Protein AF-A0A4Q0YW79-F1 (afdb_monomer_lite)

pLDDT: mean 88.23, std 4.26, range [70.88, 93.81]

Radius of gyration: 20.07 Å; chains: 1; bounding box: 46×31×55 Å

Foldseek 3Di:
DQVLVVCDVVPDVFPVVQFCCCCVVVVDPTRPQRVCVVVKVVVVVVVCVVVVHDHDPVSVVCVVLVNGGQWDADQLWIWGDDDSDTHTDDDDPPDDDPSNQCSNVNFPDDDQFWTWTDPDPPDIDIGGDHDVSDDDPRNVVVVVD

Structure (mmCIF, N/CA/C/O backbone):
data_AF-A0A4Q0YW79-F1
#
_entry.id   AF-A0A4Q0YW79-F1
#
loop_
_atom_site.group_PDB
_atom_site.id
_atom_site.type_symbol
_atom_site.label_atom_id
_atom_site.label_alt_id
_atom_site.label_comp_id
_atom_site.label_asym_id
_atom_site.label_entity_id
_atom_site.label_seq_id
_atom_site.pdbx_PDB_ins_code
_atom_site.Cartn_x
_atom_site.Cartn_y
_atom_site.Cartn_z
_atom_site.occupancy
_atom_site.B_iso_or_equiv
_atom_site.auth_seq_id
_atom_site.auth_comp_id
_atom_site.auth_asym_id
_atom_site.auth_atom_id
_atom_site.pdbx_PDB_model_num
ATOM 1 N N . LEU A 1 1 ? -6.348 10.291 10.952 1.00 80.81 1 LEU A N 1
ATOM 2 C CA . LEU A 1 1 ? -6.291 8.912 11.490 1.00 80.81 1 LEU A CA 1
ATOM 3 C C . LEU A 1 1 ? -7.600 8.552 12.184 1.00 80.81 1 LEU A C 1
ATOM 5 O O . LEU A 1 1 ? -8.459 7.971 11.542 1.00 80.81 1 LEU A O 1
ATOM 9 N N . LEU A 1 2 ? -7.829 9.000 13.424 1.00 83.38 2 LEU A N 1
ATOM 10 C CA . LEU A 1 2 ? -9.056 8.680 14.173 1.00 83.38 2 LEU A CA 1
ATOM 11 C C . LEU A 1 2 ? -10.345 9.147 13.499 1.00 83.38 2 LEU A C 1
ATOM 13 O O . LEU A 1 2 ? -11.333 8.426 13.509 1.00 83.38 2 LEU A O 1
ATOM 17 N N . TYR A 1 3 ? -10.330 10.340 12.904 1.00 84.50 3 TYR A N 1
ATOM 18 C CA . TYR A 1 3 ? -11.480 10.858 12.165 1.00 84.50 3 TYR A CA 1
ATOM 19 C C . TYR A 1 3 ? -11.843 9.946 10.983 1.00 84.50 3 TYR A C 1
ATOM 21 O O . TYR A 1 3 ? -12.982 9.515 10.866 1.00 84.50 3 TYR A O 1
ATOM 29 N N . SER A 1 4 ? -10.848 9.554 10.184 1.00 84.94 4 SER A N 1
ATOM 30 C CA . SER A 1 4 ? -11.013 8.616 9.068 1.00 84.94 4 SER A CA 1
ATOM 31 C C . SER A 1 4 ? -11.554 7.258 9.529 1.00 84.94 4 SER A C 1
ATOM 33 O O . SER A 1 4 ? -12.422 6.697 8.876 1.00 84.94 4 SER A O 1
ATOM 35 N N . ALA A 1 5 ? -11.106 6.756 10.685 1.00 83.44 5 ALA A N 1
ATOM 36 C CA . ALA A 1 5 ? -11.609 5.502 11.246 1.00 83.44 5 ALA A CA 1
ATOM 37 C C . ALA A 1 5 ? -12.994 5.599 11.895 1.00 83.44 5 ALA A C 1
ATOM 39 O O . ALA A 1 5 ? -13.686 4.588 11.968 1.00 83.44 5 ALA A O 1
ATOM 40 N N . LYS A 1 6 ? -13.414 6.781 12.360 1.00 84.25 6 LYS A N 1
ATOM 41 C CA . LYS A 1 6 ? -14.795 7.016 12.813 1.00 84.25 6 LYS A CA 1
ATOM 42 C C . LYS A 1 6 ? -15.776 7.014 11.647 1.00 84.25 6 LYS A C 1
ATOM 44 O O . LYS A 1 6 ? -16.867 6.494 11.794 1.00 84.25 6 LYS A O 1
ATOM 49 N N . LEU A 1 7 ? -15.355 7.559 10.509 1.00 82.38 7 LEU A N 1
ATOM 50 C CA . LEU A 1 7 ? -16.166 7.643 9.296 1.00 82.38 7 LEU A CA 1
ATOM 51 C C . LEU A 1 7 ? -16.153 6.353 8.461 1.00 82.38 7 LEU A C 1
ATOM 53 O O . LEU A 1 7 ? -16.861 6.248 7.460 1.00 82.38 7 LEU A O 1
ATOM 57 N N . HIS A 1 8 ? -15.343 5.367 8.846 1.00 78.44 8 HIS A N 1
ATOM 58 C CA . HIS A 1 8 ? -15.315 4.064 8.194 1.00 78.44 8 HIS A CA 1
ATOM 59 C C . HIS A 1 8 ? -16.709 3.412 8.251 1.00 78.44 8 HIS A C 1
ATOM 61 O O . HIS A 1 8 ? -17.300 3.328 9.326 1.00 78.44 8 HIS A O 1
ATOM 67 N N . LYS A 1 9 ? -17.232 2.977 7.094 1.00 78.38 9 LYS A N 1
ATOM 68 C CA . LYS A 1 9 ? -18.610 2.486 6.869 1.00 78.38 9 LYS A CA 1
ATOM 69 C C . LYS A 1 9 ? -19.736 3.512 7.022 1.00 78.38 9 LYS A C 1
ATOM 71 O O . LYS A 1 9 ? -20.889 3.174 6.779 1.00 78.38 9 LYS A O 1
ATOM 76 N N . GLU A 1 10 ? -19.415 4.762 7.351 1.00 79.44 10 GLU A N 1
ATOM 77 C CA . GLU A 1 10 ? -20.359 5.884 7.275 1.00 79.44 10 GLU A CA 1
ATOM 78 C C . GLU A 1 10 ? -20.254 6.602 5.922 1.00 79.44 10 GLU A C 1
ATOM 80 O O . GLU A 1 10 ? -21.270 6.902 5.302 1.00 79.44 10 GLU A O 1
ATOM 85 N N . ILE A 1 11 ? -19.027 6.846 5.441 1.00 77.75 11 ILE A N 1
ATOM 86 C CA . ILE A 1 11 ? -18.777 7.580 4.182 1.00 77.75 11 ILE A CA 1
ATOM 87 C C . ILE A 1 11 ? -18.191 6.719 3.060 1.00 77.75 11 ILE A C 1
ATOM 89 O O . ILE A 1 11 ? -18.131 7.163 1.916 1.00 77.75 11 ILE A O 1
ATOM 93 N N . ALA A 1 12 ? -17.683 5.534 3.396 1.00 82.19 12 ALA A N 1
ATOM 94 C CA . ALA A 1 12 ? -17.006 4.641 2.466 1.00 82.19 12 ALA A CA 1
ATOM 95 C C . ALA A 1 12 ? -17.084 3.197 2.966 1.00 82.19 12 ALA A C 1
ATOM 97 O O . ALA A 1 12 ? -16.918 2.946 4.165 1.00 82.19 12 ALA A O 1
ATOM 98 N N . ASP A 1 13 ? -17.292 2.268 2.035 1.00 83.06 13 ASP A N 1
ATOM 99 C CA . ASP A 1 13 ? -17.490 0.844 2.319 1.00 83.06 13 ASP A CA 1
ATOM 100 C C . ASP A 1 13 ? -16.219 0.158 2.846 1.00 83.06 13 ASP A C 1
ATOM 102 O O . ASP A 1 13 ? -16.295 -0.754 3.673 1.00 83.06 13 ASP A O 1
ATOM 106 N N . ASP A 1 14 ? -15.043 0.629 2.419 1.00 88.12 14 ASP A N 1
ATOM 107 C CA . ASP A 1 14 ? -13.748 0.077 2.802 1.00 88.12 14 ASP A CA 1
ATOM 108 C C . ASP A 1 14 ? -12.680 1.157 3.065 1.00 88.12 14 ASP A C 1
ATOM 110 O O . ASP A 1 14 ? -12.819 2.335 2.721 1.00 88.12 14 ASP A O 1
ATOM 114 N N . ILE A 1 15 ? -11.602 0.754 3.746 1.00 91.25 15 ILE A N 1
ATOM 115 C CA . ILE A 1 15 ? -10.482 1.644 4.090 1.00 91.25 15 ILE A CA 1
ATOM 116 C C . ILE A 1 15 ? -9.658 2.059 2.863 1.00 91.25 15 ILE A C 1
ATOM 118 O O . ILE A 1 15 ? -9.050 3.131 2.865 1.00 91.25 15 ILE A O 1
ATOM 122 N N . VAL A 1 16 ? -9.673 1.241 1.805 1.00 91.88 16 VAL A N 1
ATOM 123 C CA . VAL A 1 16 ? -8.912 1.473 0.574 1.00 91.88 16 VAL A CA 1
ATOM 124 C C . VAL A 1 16 ? -9.497 2.664 -0.175 1.00 91.88 16 VAL A C 1
ATOM 126 O O . VAL A 1 16 ? -8.748 3.518 -0.641 1.00 91.88 16 VAL A O 1
ATOM 129 N N . ALA A 1 17 ? -10.822 2.762 -0.248 1.00 90.62 17 ALA A N 1
ATOM 130 C CA . ALA A 1 17 ? -11.541 3.867 -0.859 1.00 90.62 17 ALA A CA 1
ATOM 131 C C . ALA A 1 17 ? -11.230 5.196 -0.157 1.00 90.62 17 ALA A C 1
ATOM 133 O O . ALA A 1 17 ? -10.985 6.199 -0.828 1.00 90.62 17 ALA A O 1
ATOM 134 N N . ILE A 1 18 ? -11.160 5.203 1.180 1.00 90.44 18 ILE A N 1
ATOM 135 C CA . ILE A 1 18 ? -10.786 6.398 1.955 1.00 90.44 18 ILE A CA 1
ATOM 136 C C . ILE A 1 18 ? -9.349 6.818 1.626 1.00 90.44 18 ILE A C 1
ATOM 138 O O . ILE A 1 18 ? -9.091 7.992 1.350 1.00 90.44 18 ILE A O 1
ATOM 142 N N . ASP A 1 19 ? -8.412 5.871 1.617 1.00 92.31 19 ASP A N 1
ATOM 143 C CA . ASP A 1 19 ? -7.012 6.158 1.307 1.00 92.31 19 ASP A CA 1
ATOM 144 C C . ASP A 1 19 ? -6.825 6.630 -0.138 1.00 92.31 19 ASP A C 1
ATOM 146 O O . ASP A 1 19 ? -6.136 7.623 -0.380 1.00 92.31 19 ASP A O 1
ATOM 150 N N . GLN A 1 20 ? -7.479 5.982 -1.103 1.00 90.50 20 GLN A N 1
ATOM 151 C CA . GLN A 1 20 ? -7.443 6.383 -2.509 1.00 90.50 20 GLN A CA 1
ATOM 152 C C . GLN A 1 20 ? -8.058 7.767 -2.723 1.00 90.50 20 GLN A C 1
ATOM 154 O O . GLN A 1 20 ? -7.482 8.565 -3.460 1.00 90.50 20 GLN A O 1
ATOM 159 N N . ALA A 1 21 ? -9.164 8.096 -2.050 1.00 90.62 21 ALA A N 1
ATOM 160 C CA . ALA A 1 21 ? -9.768 9.423 -2.130 1.00 90.62 21 ALA A CA 1
ATOM 161 C C . ALA A 1 21 ? -8.801 10.518 -1.654 1.00 90.62 21 ALA A C 1
ATOM 163 O O . ALA A 1 21 ? -8.689 11.565 -2.290 1.00 90.62 21 ALA A O 1
ATOM 164 N N . MET A 1 22 ? -8.041 10.265 -0.586 1.00 90.94 22 MET A N 1
ATOM 165 C CA . MET A 1 22 ? -7.025 11.209 -0.109 1.00 90.94 22 MET A CA 1
ATOM 166 C C . MET A 1 22 ? -5.838 11.319 -1.073 1.00 90.94 22 MET A C 1
ATOM 168 O O . MET A 1 22 ? -5.379 12.423 -1.372 1.00 90.94 22 MET A O 1
ATOM 172 N N . LYS A 1 23 ? -5.366 10.193 -1.612 1.00 91.69 23 LYS A N 1
ATOM 173 C CA . LYS A 1 23 ? -4.222 10.162 -2.535 1.00 91.69 23 LYS A CA 1
ATOM 174 C C . LYS A 1 23 ? -4.547 10.823 -3.871 1.00 91.69 23 LYS A C 1
ATOM 176 O O . LYS A 1 23 ? -3.785 11.654 -4.352 1.00 91.69 23 LYS A O 1
ATOM 181 N N . TRP A 1 24 ? -5.687 10.485 -4.466 1.00 89.69 24 TRP A N 1
ATOM 182 C CA . TRP A 1 24 ? -6.081 10.981 -5.786 1.00 89.69 24 TRP A CA 1
ATOM 183 C C . TRP A 1 24 ? -6.784 12.335 -5.731 1.00 89.69 24 TRP A C 1
ATOM 185 O O . TRP A 1 24 ? -6.601 13.144 -6.634 1.00 89.69 24 TRP A O 1
ATOM 195 N N . GLY A 1 25 ? -7.569 12.598 -4.685 1.00 90.94 25 GLY A N 1
ATOM 196 C CA . GLY A 1 25 ? -8.306 13.853 -4.535 1.00 90.94 25 GLY A CA 1
ATOM 197 C C . GLY A 1 25 ? -7.457 14.992 -3.976 1.00 90.94 25 GLY A C 1
ATOM 198 O O . GLY A 1 25 ? -7.596 16.129 -4.418 1.00 90.94 25 GLY A O 1
ATOM 199 N N . PHE A 1 26 ? -6.560 14.696 -3.031 1.00 88.62 26 PHE A N 1
ATOM 200 C CA . PHE A 1 26 ? -5.779 15.708 -2.307 1.00 88.62 26 PHE A CA 1
ATOM 201 C C . PHE A 1 26 ? -4.265 15.589 -2.520 1.00 88.62 26 PHE A C 1
ATOM 203 O O . PHE A 1 26 ? -3.505 16.343 -1.914 1.00 88.62 26 PHE A O 1
ATOM 210 N N . GLY A 1 27 ? -3.813 14.664 -3.375 1.00 89.50 27 GLY A N 1
ATOM 211 C CA . GLY A 1 27 ? -2.401 14.515 -3.739 1.00 89.50 27 GLY A CA 1
ATOM 212 C C . GLY A 1 27 ? -1.515 13.972 -2.618 1.00 89.50 27 GLY A C 1
ATOM 213 O O . GLY A 1 27 ? -0.315 14.233 -2.608 1.00 89.50 27 GLY A O 1
ATOM 214 N N . TRP A 1 28 ? -2.085 13.259 -1.644 1.00 90.94 28 TRP A N 1
ATOM 215 C CA . TRP A 1 28 ? -1.302 12.658 -0.564 1.00 90.94 28 TRP A CA 1
ATOM 216 C C . TRP A 1 28 ? -0.465 11.486 -1.089 1.00 90.94 28 TRP A C 1
ATOM 218 O O . TRP A 1 28 ? -0.937 10.694 -1.903 1.00 90.94 28 TRP A O 1
ATOM 228 N N . GLU A 1 29 ? 0.765 11.334 -0.594 1.00 88.38 29 GLU A N 1
ATOM 229 C CA . GLU A 1 29 ? 1.598 10.172 -0.941 1.00 88.38 29 GLU A CA 1
ATOM 230 C C . GLU A 1 29 ? 1.062 8.879 -0.310 1.00 88.38 29 GLU A C 1
ATOM 232 O O . GLU A 1 29 ? 1.051 7.822 -0.946 1.00 88.38 29 GLU A O 1
ATOM 237 N N . GLN A 1 30 ? 0.586 8.978 0.934 1.00 89.56 30 GLN A N 1
ATOM 238 C CA . GLN A 1 30 ? 0.015 7.878 1.705 1.00 89.56 30 GLN A CA 1
ATOM 239 C C . GLN A 1 30 ? -1.354 8.269 2.251 1.00 89.56 30 GLN A C 1
ATOM 241 O O . GLN A 1 30 ? -1.543 9.389 2.730 1.00 89.56 30 GLN A O 1
ATOM 246 N N . GLY A 1 31 ? -2.307 7.344 2.186 1.00 92.06 31 GLY A N 1
ATOM 247 C CA . GLY A 1 31 ? -3.623 7.540 2.787 1.00 92.06 31 GLY A CA 1
ATOM 248 C C . GLY A 1 31 ? -3.575 7.487 4.322 1.00 92.06 31 GLY A C 1
ATOM 249 O O . GLY A 1 31 ? -2.588 7.025 4.896 1.00 92.06 31 GLY A O 1
ATOM 250 N N . PRO A 1 32 ? -4.605 7.976 5.034 1.00 92.38 32 PRO A N 1
ATOM 251 C CA . PRO A 1 32 ? -4.648 7.924 6.491 1.00 92.38 32 PRO A CA 1
ATOM 252 C C . PRO A 1 32 ? -4.413 6.526 7.081 1.00 92.38 32 PRO A C 1
ATOM 254 O O . PRO A 1 32 ? -3.723 6.441 8.093 1.00 92.38 32 PRO A O 1
ATOM 257 N N . PHE A 1 33 ? -4.942 5.444 6.507 1.00 93.06 33 PHE A N 1
ATOM 258 C CA . PHE A 1 33 ? -4.713 4.102 7.057 1.00 93.06 33 PHE A CA 1
ATOM 259 C C . PHE A 1 33 ? -3.303 3.591 6.736 1.00 93.06 33 PHE A C 1
ATOM 261 O O . PHE A 1 33 ? -2.651 3.043 7.622 1.00 93.06 33 PHE A O 1
ATOM 268 N N . GLU A 1 34 ? -2.779 3.870 5.537 1.00 93.00 34 GLU A N 1
ATOM 269 C CA . GLU A 1 34 ? -1.369 3.615 5.189 1.00 93.00 34 GLU A CA 1
ATOM 270 C C . GLU A 1 34 ? -0.396 4.340 6.145 1.00 93.00 34 GLU A C 1
ATOM 272 O O . GLU A 1 34 ? 0.568 3.745 6.630 1.00 93.00 34 GLU A O 1
ATOM 277 N N . VAL A 1 35 ? -0.667 5.610 6.473 1.00 92.56 35 VAL A N 1
ATOM 278 C CA . VAL A 1 35 ? 0.129 6.386 7.442 1.00 92.56 35 VAL A CA 1
ATOM 279 C C . VAL A 1 35 ? 0.023 5.785 8.841 1.00 92.56 35 VAL A C 1
ATOM 281 O O . VAL A 1 35 ? 1.011 5.735 9.573 1.00 92.56 35 VAL A O 1
ATOM 284 N N . TRP A 1 36 ? -1.165 5.327 9.238 1.00 92.69 36 TRP A N 1
ATOM 285 C CA . TRP A 1 36 ? -1.346 4.697 10.543 1.00 92.69 36 TRP A CA 1
ATOM 286 C C . TRP A 1 36 ? -0.528 3.405 10.655 1.00 92.69 36 TRP A C 1
ATOM 288 O O . TRP A 1 36 ? 0.166 3.208 11.653 1.00 92.69 36 TRP A O 1
ATOM 298 N N . ASP A 1 37 ? -0.521 2.579 9.611 1.00 92.81 37 ASP A N 1
ATOM 299 C CA . ASP A 1 37 ? 0.331 1.390 9.551 1.00 92.81 37 ASP A CA 1
ATOM 300 C C . ASP A 1 37 ? 1.820 1.731 9.622 1.00 92.81 37 ASP A C 1
ATOM 302 O O . ASP A 1 37 ? 2.565 1.064 10.339 1.00 92.81 37 ASP A O 1
ATOM 306 N N . ALA A 1 38 ? 2.255 2.802 8.951 1.00 90.88 38 ALA A N 1
ATOM 307 C CA . ALA A 1 38 ? 3.645 3.254 8.999 1.00 90.88 38 ALA A CA 1
ATOM 308 C C . ALA A 1 38 ? 4.086 3.695 10.409 1.00 90.88 38 ALA A C 1
ATOM 310 O O . ALA A 1 38 ? 5.242 3.502 10.789 1.00 90.88 38 ALA A O 1
ATOM 311 N N . ILE A 1 39 ? 3.174 4.269 11.202 1.00 90.50 39 ILE A N 1
ATOM 312 C CA . ILE A 1 39 ? 3.427 4.635 12.607 1.00 90.50 39 ILE A CA 1
ATOM 313 C C . ILE A 1 39 ? 3.384 3.391 13.517 1.00 90.50 39 ILE A C 1
ATOM 315 O O . ILE A 1 39 ? 4.093 3.320 14.526 1.00 90.50 39 ILE A O 1
ATOM 319 N N . GLY A 1 40 ? 2.567 2.404 13.150 1.00 91.75 40 GLY A N 1
ATOM 320 C CA . GLY A 1 40 ? 2.249 1.218 13.935 1.00 91.75 40 GLY A CA 1
ATOM 321 C C . GLY A 1 40 ? 0.942 1.404 14.703 1.00 91.75 40 GLY A C 1
ATOM 322 O O . GLY A 1 40 ? 0.820 2.302 15.547 1.00 91.75 40 GLY A O 1
ATOM 323 N N . VAL A 1 41 ? -0.036 0.538 14.424 1.00 91.19 41 VAL A N 1
ATOM 324 C CA . VAL A 1 41 ? -1.401 0.663 14.955 1.00 91.19 41 VAL A CA 1
ATOM 325 C C . VAL A 1 41 ? -1.424 0.523 16.476 1.00 91.19 41 VAL A C 1
ATOM 327 O O . VAL A 1 41 ? -1.933 1.416 17.147 1.00 91.19 41 VAL A O 1
ATOM 330 N N . GLU A 1 42 ? -0.791 -0.514 17.030 1.00 90.19 42 GLU A N 1
ATOM 331 C CA . GLU A 1 42 ? -0.732 -0.772 18.480 1.00 90.19 42 GLU A CA 1
ATOM 332 C C . GLU A 1 42 ? -0.157 0.411 19.267 1.00 90.19 42 GLU A C 1
ATOM 334 O O . GLU A 1 42 ? -0.787 0.927 20.189 1.00 90.19 42 GLU A O 1
ATOM 339 N N . LYS A 1 43 ? 1.018 0.901 18.849 1.00 90.06 43 LYS A N 1
ATOM 340 C CA . LYS A 1 43 ? 1.693 2.046 19.483 1.00 90.06 43 LYS A CA 1
ATOM 341 C C . LYS A 1 43 ? 0.831 3.301 19.441 1.00 90.06 43 LYS A C 1
ATOM 343 O O . LYS A 1 43 ? 0.789 4.072 20.398 1.00 90.06 43 LYS A O 1
ATOM 348 N N . SER A 1 44 ? 0.156 3.514 18.315 1.00 89.06 44 SER A N 1
ATOM 349 C CA . SER A 1 44 ? -0.729 4.657 18.132 1.00 89.06 44 SER A CA 1
ATOM 350 C C . SER A 1 44 ? -1.959 4.562 19.031 1.00 89.06 44 SER A C 1
ATOM 352 O O . SER A 1 44 ? -2.314 5.559 19.649 1.00 89.06 44 SER A O 1
ATOM 354 N N . VAL A 1 45 ? -2.580 3.381 19.142 1.00 89.38 45 VAL A N 1
ATOM 355 C CA . VAL A 1 45 ? -3.746 3.150 20.011 1.00 89.38 45 VAL A CA 1
ATOM 356 C C . VAL A 1 45 ? -3.377 3.361 21.474 1.00 89.38 45 VAL A C 1
ATOM 358 O O . VAL A 1 45 ? -4.041 4.151 22.139 1.00 89.38 45 VAL A O 1
ATOM 361 N N . GLN A 1 46 ? -2.275 2.769 21.942 1.00 89.00 46 GLN A N 1
ATOM 362 C CA . GLN A 1 46 ? -1.800 2.957 23.314 1.00 89.00 46 GLN A CA 1
ATOM 363 C C . GLN A 1 46 ? -1.592 4.445 23.636 1.00 89.00 46 GLN A C 1
ATOM 365 O O . GLN A 1 46 ? -2.120 4.961 24.619 1.00 89.00 46 GLN A O 1
ATOM 370 N N . LYS A 1 47 ? -0.883 5.171 22.764 1.00 89.44 47 LYS A N 1
ATOM 371 C CA . LYS A 1 47 ? -0.631 6.602 22.959 1.00 89.44 47 LYS A CA 1
ATOM 372 C C . LYS A 1 47 ? -1.918 7.428 22.917 1.00 89.44 47 LYS A C 1
ATOM 374 O O . LYS A 1 47 ? -2.029 8.424 23.625 1.00 89.44 47 LYS A O 1
ATOM 379 N N . MET A 1 48 ? -2.889 7.065 22.082 1.00 87.75 48 MET A N 1
ATOM 380 C CA . MET A 1 48 ? -4.186 7.748 22.035 1.00 87.75 48 MET A CA 1
ATOM 381 C C . MET A 1 48 ? -4.963 7.560 23.342 1.00 87.75 48 MET A C 1
ATOM 383 O O . MET A 1 48 ? -5.503 8.538 23.856 1.00 87.75 48 MET A O 1
ATOM 387 N N . GLU A 1 49 ? -4.960 6.353 23.908 1.00 87.44 49 GLU A N 1
ATOM 388 C CA . GLU A 1 49 ? -5.615 6.059 25.187 1.00 87.44 49 GLU A CA 1
ATOM 389 C C . GLU A 1 49 ? -4.949 6.783 26.363 1.00 87.44 49 GLU A C 1
ATOM 391 O O . GLU A 1 49 ? -5.647 7.381 27.180 1.00 87.44 49 GLU A O 1
ATOM 396 N N . GLU A 1 50 ? -3.614 6.832 26.402 1.00 88.94 50 GLU A N 1
ATOM 397 C CA . GLU A 1 50 ? -2.855 7.603 27.402 1.00 88.94 50 GLU A CA 1
ATOM 398 C C . GLU A 1 50 ? -3.192 9.104 27.367 1.00 88.94 50 GLU A C 1
ATOM 400 O O . GLU A 1 50 ? -3.208 9.770 28.400 1.00 88.94 50 GLU A O 1
ATOM 405 N N . ASN A 1 51 ? -3.507 9.639 26.184 1.00 87.19 51 ASN A N 1
ATOM 406 C CA . ASN A 1 51 ? -3.915 11.034 26.001 1.00 87.19 51 ASN A CA 1
ATOM 407 C C . ASN A 1 51 ? -5.432 11.256 26.178 1.00 87.19 51 ASN A C 1
ATOM 409 O O . ASN A 1 51 ? -5.930 12.341 25.877 1.00 87.19 51 ASN A O 1
ATOM 413 N N . GLY A 1 52 ? -6.182 10.248 26.638 1.00 85.75 52 GLY A N 1
ATOM 414 C CA . GLY A 1 52 ? -7.628 10.343 26.866 1.00 85.75 52 GLY A CA 1
ATOM 415 C C . GLY A 1 52 ? -8.466 10.410 25.585 1.00 85.75 52 GLY A C 1
ATOM 416 O O . GLY A 1 52 ? -9.621 10.835 25.618 1.00 85.75 52 GLY A O 1
ATOM 417 N N . VAL A 1 53 ? -7.903 10.016 24.440 1.00 87.88 53 VAL A N 1
ATOM 418 C CA . VAL A 1 53 ? -8.590 10.047 23.148 1.00 87.88 53 VAL A CA 1
ATOM 419 C C . VAL A 1 53 ? -9.294 8.716 22.889 1.00 87.88 53 VAL A C 1
ATOM 421 O O . VAL A 1 53 ? -8.686 7.648 22.918 1.00 87.88 53 VAL A O 1
ATOM 424 N N . VAL A 1 54 ? -10.590 8.776 22.579 1.00 84.75 54 VAL A N 1
ATOM 425 C CA . VAL A 1 54 ? -11.405 7.581 22.315 1.00 84.75 54 VAL A CA 1
ATOM 426 C C . VAL A 1 54 ? -11.118 7.015 20.921 1.00 84.75 54 VAL A C 1
ATOM 428 O O . VAL A 1 54 ? -11.442 7.638 19.902 1.00 84.75 54 VAL A O 1
ATOM 431 N N . VAL A 1 55 ? -10.543 5.811 20.890 1.00 87.75 55 VAL A N 1
ATOM 432 C CA . VAL A 1 55 ? -10.303 5.012 19.678 1.00 87.75 55 VAL A CA 1
ATOM 433 C C . VAL A 1 55 ? -11.571 4.227 19.293 1.00 87.75 55 VAL A C 1
ATOM 435 O O . VAL A 1 55 ? -12.218 3.679 20.190 1.00 87.75 55 VAL A O 1
ATOM 438 N N . PRO A 1 56 ? -11.940 4.144 17.996 1.00 87.69 56 PRO A N 1
ATOM 439 C CA . PRO A 1 56 ? -13.081 3.351 17.533 1.00 87.69 56 PRO A CA 1
ATOM 440 C C . PRO A 1 56 ? -13.004 1.872 17.934 1.00 87.69 56 PRO A C 1
ATOM 442 O O . PRO A 1 56 ? -11.942 1.257 17.844 1.00 87.69 56 PRO A O 1
ATOM 445 N N . THR A 1 57 ? -14.146 1.289 18.311 1.00 87.69 57 THR A N 1
ATOM 446 C CA . THR A 1 57 ? -14.240 -0.091 18.822 1.00 87.69 57 THR A CA 1
ATOM 447 C C . THR A 1 57 ? -13.702 -1.122 17.835 1.00 87.69 57 THR A C 1
ATOM 449 O O . THR A 1 57 ? -12.928 -1.987 18.223 1.00 87.69 57 THR A O 1
ATOM 452 N N . TRP A 1 58 ? -14.009 -0.977 16.543 1.00 87.69 58 TRP A N 1
ATOM 453 C CA . TRP A 1 58 ? -13.576 -1.924 15.512 1.00 87.69 58 TRP A CA 1
ATOM 454 C C . TRP A 1 58 ? -12.045 -2.023 15.377 1.00 87.69 58 TRP A C 1
ATOM 456 O O . TRP A 1 58 ? -11.530 -3.083 15.032 1.00 87.69 58 TRP A O 1
ATOM 466 N N . VAL A 1 59 ? -11.308 -0.941 15.673 1.00 87.94 59 VAL A N 1
ATOM 467 C CA . VAL A 1 59 ? -9.833 -0.941 15.664 1.00 87.94 59 VAL A CA 1
ATOM 468 C C . VAL A 1 59 ? -9.295 -1.697 16.877 1.00 87.94 59 VAL A C 1
ATOM 470 O O . VAL A 1 59 ? -8.301 -2.408 16.762 1.00 87.94 59 VAL A O 1
ATOM 473 N N . LYS A 1 60 ? -9.957 -1.589 18.035 1.00 87.12 60 LYS A N 1
ATOM 474 C CA . LYS A 1 60 ? -9.592 -2.372 19.223 1.00 87.12 60 LYS A CA 1
ATOM 475 C C . LYS A 1 60 ? -9.851 -3.857 18.995 1.00 87.12 60 LYS A C 1
ATOM 477 O O . LYS A 1 60 ? -8.947 -4.658 19.186 1.00 87.12 60 LYS A O 1
ATOM 482 N N . GLU A 1 61 ? -11.026 -4.197 18.468 1.00 89.12 61 GLU A N 1
ATOM 483 C CA . GLU A 1 61 ? -11.378 -5.575 18.111 1.00 89.12 61 GLU A CA 1
ATOM 484 C C . GLU A 1 61 ? -10.416 -6.165 17.071 1.00 89.12 61 GLU A C 1
ATOM 486 O O . GLU A 1 61 ? -10.091 -7.350 17.125 1.00 89.12 61 GLU A O 1
ATOM 491 N N . MET A 1 62 ? -9.948 -5.349 16.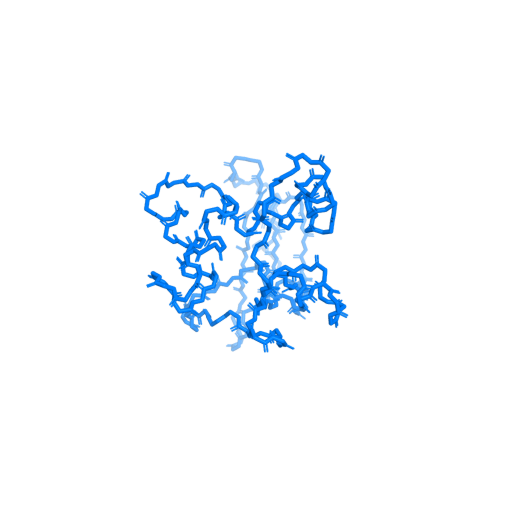119 1.00 91.19 62 MET A N 1
ATOM 492 C CA . MET A 1 62 ? -8.925 -5.744 15.150 1.00 91.19 62 MET A CA 1
ATOM 493 C C . MET A 1 62 ? -7.630 -6.170 15.863 1.00 91.19 62 MET A C 1
ATOM 495 O O . MET A 1 62 ? -7.129 -7.267 15.611 1.00 91.19 62 MET A O 1
ATOM 499 N N . LEU A 1 63 ? -7.130 -5.344 16.790 1.00 89.25 63 LEU A N 1
ATOM 500 C CA . LEU A 1 63 ? -5.928 -5.645 17.574 1.00 89.25 63 LEU A CA 1
ATOM 501 C C . LEU A 1 63 ? -6.121 -6.871 18.482 1.00 89.25 63 LEU A C 1
ATOM 503 O O . LEU A 1 63 ? -5.246 -7.731 18.535 1.00 89.25 63 LEU A O 1
ATOM 507 N N . GLU A 1 64 ? -7.275 -7.002 19.144 1.00 88.69 64 GLU A N 1
ATOM 508 C CA . GLU A 1 64 ? -7.600 -8.155 20.000 1.00 88.69 64 GLU A CA 1
ATOM 509 C C . GLU A 1 64 ? -7.646 -9.474 19.219 1.00 88.69 64 GLU A C 1
ATOM 511 O O . GLU A 1 64 ? -7.247 -10.521 19.729 1.00 88.69 64 GLU A O 1
ATOM 516 N N . LYS A 1 65 ? -8.081 -9.429 17.955 1.00 88.69 65 LYS A N 1
ATOM 517 C CA . LYS A 1 65 ? -8.055 -10.576 17.034 1.00 88.69 65 LYS A CA 1
ATOM 518 C C . LYS A 1 65 ? -6.652 -10.887 16.486 1.00 88.69 65 LYS A C 1
ATOM 520 O O . LYS A 1 65 ? -6.502 -11.838 15.722 1.00 88.69 65 LYS A O 1
ATOM 525 N N . GLY A 1 66 ? -5.631 -10.116 16.866 1.00 88.56 66 GLY A N 1
ATOM 526 C CA . GLY A 1 66 ? -4.238 -10.305 16.454 1.00 88.56 66 GLY A CA 1
ATOM 527 C C . GLY A 1 66 ? -3.864 -9.628 15.133 1.00 88.56 66 GLY A C 1
ATOM 528 O O . GLY A 1 66 ? -2.773 -9.864 14.612 1.00 88.56 66 GLY A O 1
ATOM 529 N N . PHE A 1 67 ? -4.735 -8.785 14.574 1.00 90.81 67 PHE A N 1
ATOM 530 C CA . PHE A 1 67 ? -4.438 -8.014 13.370 1.00 90.81 67 PHE A CA 1
ATOM 531 C C . PHE A 1 67 ? -3.766 -6.696 13.754 1.00 90.81 67 PHE A C 1
ATOM 533 O O . PHE A 1 67 ? -4.415 -5.766 14.220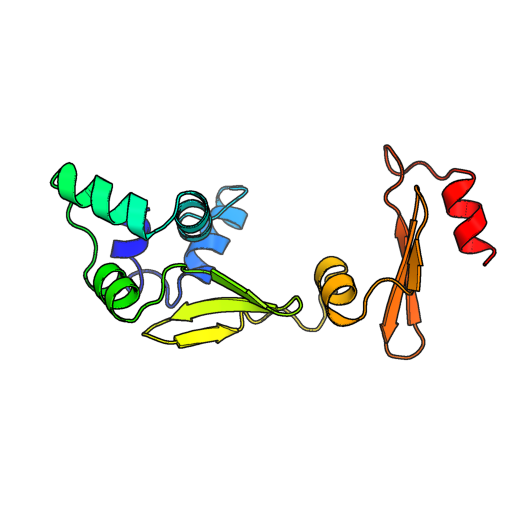 1.00 90.81 67 PHE A O 1
ATOM 540 N N . THR A 1 68 ? -2.454 -6.599 13.550 1.00 90.44 68 THR A N 1
ATOM 541 C CA . THR A 1 68 ? -1.649 -5.438 13.977 1.00 90.44 68 THR A CA 1
ATOM 542 C C . THR A 1 68 ? -1.457 -4.373 12.894 1.00 90.44 68 THR A C 1
ATOM 544 O O . THR A 1 68 ? -0.885 -3.316 13.161 1.00 90.44 68 THR A O 1
ATOM 547 N N . THR A 1 69 ? -1.932 -4.640 11.674 1.00 93.31 69 THR A N 1
ATOM 548 C CA . THR A 1 69 ? -1.811 -3.760 10.499 1.00 93.31 69 THR A CA 1
ATOM 549 C C . THR A 1 69 ? -3.110 -3.750 9.700 1.00 93.31 69 THR A C 1
ATOM 551 O O . THR A 1 69 ? -3.787 -4.777 9.592 1.00 93.31 69 THR A O 1
ATOM 554 N N . PHE A 1 70 ? -3.450 -2.605 9.116 1.00 92.75 70 PHE A N 1
ATOM 555 C CA . PHE A 1 70 ? -4.575 -2.455 8.198 1.00 92.75 70 PHE A CA 1
ATOM 556 C C . PHE A 1 70 ? -4.273 -3.058 6.825 1.00 92.75 70 PHE A C 1
ATOM 558 O O . PHE A 1 70 ? -5.166 -3.623 6.201 1.00 92.75 70 PHE A O 1
ATOM 565 N N . TYR A 1 71 ? -3.025 -2.988 6.367 1.00 93.81 71 TYR A N 1
ATOM 566 C CA . TYR A 1 71 ? -2.575 -3.500 5.082 1.00 93.81 71 TYR A CA 1
ATOM 567 C C . TYR A 1 71 ? -1.537 -4.604 5.241 1.00 93.81 71 TYR A C 1
ATOM 569 O O . TYR A 1 71 ? -0.537 -4.464 5.944 1.00 93.81 71 TYR A O 1
ATOM 577 N N . LYS A 1 72 ? -1.715 -5.681 4.477 1.00 92.12 72 LYS A N 1
ATOM 578 C CA . LYS A 1 72 ? -0.760 -6.787 4.383 1.00 92.12 72 LYS A CA 1
ATOM 579 C C . LYS A 1 72 ? -0.264 -6.930 2.950 1.00 92.12 72 LYS A C 1
ATOM 581 O O . LYS A 1 72 ? -1.036 -6.837 2.004 1.00 92.12 72 LYS A O 1
ATOM 586 N N . HIS A 1 73 ? 1.029 -7.179 2.786 1.00 88.56 73 HIS A N 1
ATOM 587 C CA . HIS A 1 73 ? 1.638 -7.437 1.484 1.00 88.56 73 HIS A CA 1
ATOM 588 C C . HIS A 1 73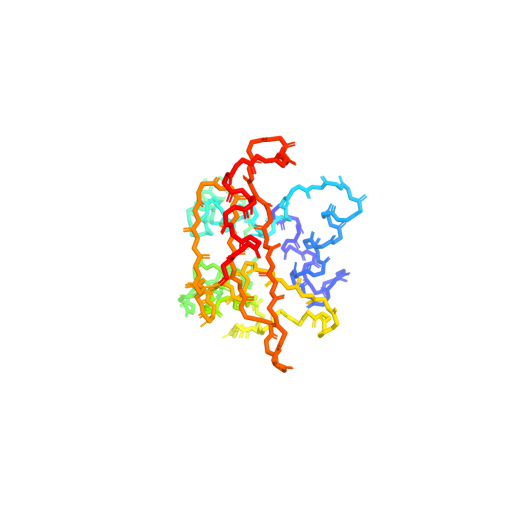 ? 2.173 -8.864 1.458 1.00 88.56 73 HIS A C 1
ATOM 590 O O . HIS A 1 73 ? 2.993 -9.215 2.302 1.00 88.56 73 HIS A O 1
ATOM 596 N N . ASP A 1 74 ? 1.718 -9.670 0.503 1.00 84.31 74 ASP A N 1
ATOM 597 C CA . ASP A 1 74 ? 2.143 -11.063 0.350 1.00 84.31 74 ASP A CA 1
ATOM 598 C C . ASP A 1 74 ? 2.322 -11.401 -1.131 1.00 84.31 74 ASP A C 1
ATOM 600 O O . ASP A 1 74 ? 1.427 -11.155 -1.936 1.00 84.31 74 ASP A O 1
ATOM 604 N N . ASN A 1 75 ? 3.503 -11.911 -1.502 1.00 75.19 75 ASN A N 1
ATOM 605 C CA . ASN A 1 75 ? 3.838 -12.324 -2.872 1.00 75.19 75 ASN A CA 1
ATOM 606 C C . ASN A 1 75 ? 3.421 -11.313 -3.955 1.00 75.19 75 ASN A C 1
ATOM 608 O O . ASN A 1 75 ? 2.852 -11.659 -4.984 1.00 75.19 75 ASN A O 1
ATOM 612 N N . GLY A 1 76 ? 3.685 -10.028 -3.717 1.00 75.19 76 GLY A N 1
ATOM 613 C CA . GLY A 1 76 ? 3.335 -8.944 -4.634 1.00 75.19 76 GLY A CA 1
ATOM 614 C C . GLY A 1 76 ? 1.882 -8.484 -4.536 1.00 75.19 76 GLY A C 1
ATOM 615 O O . GLY A 1 76 ? 1.610 -7.347 -4.901 1.00 75.19 76 GLY A O 1
ATOM 616 N N . ASP A 1 77 ? 0.964 -9.275 -3.998 1.00 84.50 77 ASP A N 1
ATOM 617 C CA . ASP A 1 77 ? -0.413 -8.853 -3.773 1.00 84.50 77 ASP A CA 1
ATOM 618 C C . ASP A 1 77 ? -0.534 -8.011 -2.496 1.00 84.50 77 ASP A C 1
ATOM 620 O O . ASP A 1 77 ? 0.198 -8.190 -1.520 1.00 84.50 77 ASP A O 1
ATOM 624 N N . SER A 1 78 ? -1.444 -7.040 -2.533 1.00 89.31 78 SER A N 1
ATOM 625 C CA . SER A 1 78 ? -1.765 -6.188 -1.390 1.00 89.31 78 SER A CA 1
ATOM 626 C C . SER A 1 78 ? -3.152 -6.563 -0.892 1.00 89.31 78 SER A C 1
ATOM 628 O O . SER A 1 78 ? -4.084 -6.677 -1.686 1.00 89.31 78 SER A O 1
ATOM 630 N N . TYR A 1 79 ? -3.281 -6.710 0.415 1.00 92.50 79 TYR A N 1
ATOM 631 C CA . TYR A 1 79 ? -4.512 -7.021 1.115 1.00 92.50 79 TYR A CA 1
ATOM 632 C C . TYR A 1 79 ? -4.819 -5.910 2.112 1.00 92.50 79 TYR A C 1
ATOM 634 O O . TYR A 1 79 ? -3.901 -5.263 2.620 1.00 92.50 79 TYR A O 1
ATOM 642 N N . TYR A 1 80 ? -6.095 -5.710 2.406 1.00 93.62 80 TYR A N 1
ATOM 643 C CA . TYR A 1 80 ? -6.579 -4.748 3.386 1.00 93.62 80 TYR A CA 1
ATOM 644 C C . TYR A 1 80 ? -7.495 -5.446 4.390 1.00 93.62 80 TYR A C 1
ATOM 646 O O . TYR A 1 80 ? -8.155 -6.429 4.058 1.00 93.62 80 TYR A O 1
ATOM 654 N N . TYR A 1 81 ? -7.505 -4.975 5.629 1.00 91.81 81 TYR A N 1
ATOM 655 C CA . TYR A 1 81 ? -8.371 -5.505 6.670 1.00 91.81 81 TYR A CA 1
ATOM 656 C C . TYR A 1 81 ? -9.812 -5.035 6.456 1.00 91.81 81 TYR A C 1
ATOM 658 O O . TYR A 1 81 ? -10.071 -3.836 6.339 1.00 91.81 81 TYR A O 1
ATOM 666 N N . ASP A 1 82 ? -10.752 -5.975 6.469 1.00 89.44 82 ASP A N 1
ATOM 667 C CA . ASP A 1 82 ? -12.183 -5.703 6.562 1.00 89.44 82 ASP A CA 1
ATOM 668 C C . ASP A 1 82 ? -12.850 -6.752 7.454 1.00 89.44 82 ASP A C 1
ATOM 670 O O . ASP A 1 82 ? -12.789 -7.950 7.197 1.00 89.44 82 ASP A O 1
ATOM 674 N N . ASN A 1 83 ? -13.496 -6.290 8.524 1.00 84.12 83 ASN A N 1
ATOM 675 C CA . ASN A 1 83 ? -14.368 -7.084 9.394 1.00 84.12 83 ASN A CA 1
ATOM 676 C C . ASN A 1 83 ? -13.801 -8.427 9.919 1.00 84.12 83 ASN A C 1
ATOM 678 O O . ASN A 1 83 ? -14.540 -9.397 10.083 1.00 84.12 83 ASN A O 1
ATOM 682 N N . GLY A 1 84 ? -12.508 -8.490 10.241 1.00 85.25 84 GLY A N 1
ATOM 683 C CA . GLY A 1 84 ? -11.877 -9.686 10.816 1.00 85.25 84 GLY A CA 1
ATOM 684 C C . GLY A 1 84 ? -11.157 -10.579 9.807 1.00 85.25 84 GLY A C 1
ATOM 685 O O . GLY A 1 84 ? -10.665 -11.635 10.195 1.00 85.25 84 GLY A O 1
ATOM 686 N N . GLU A 1 85 ? -11.069 -10.168 8.544 1.00 90.38 85 GLU A N 1
ATOM 687 C CA . GLU A 1 85 ? -10.312 -10.861 7.504 1.00 90.38 85 GLU A CA 1
ATOM 688 C C . GLU A 1 85 ? -9.497 -9.877 6.652 1.00 90.38 85 GLU A C 1
ATOM 690 O O . GLU A 1 85 ? -9.789 -8.683 6.589 1.00 90.38 85 GLU A O 1
ATOM 695 N N . TYR A 1 86 ? -8.455 -10.383 5.989 1.00 92.62 86 TYR A N 1
ATOM 696 C CA . TYR A 1 86 ? -7.713 -9.626 4.983 1.00 92.62 86 TYR A CA 1
ATOM 697 C C . TYR A 1 86 ? -8.281 -9.921 3.596 1.00 92.62 86 TYR A C 1
ATOM 699 O O . TYR A 1 86 ? -8.172 -11.045 3.104 1.00 92.62 86 TYR A O 1
ATOM 707 N N . LYS A 1 87 ? -8.838 -8.903 2.944 1.00 92.81 87 LYS A N 1
ATOM 708 C CA . LYS A 1 87 ? -9.356 -8.981 1.577 1.00 92.81 87 LYS A CA 1
ATOM 709 C C . LYS A 1 87 ? -8.321 -8.503 0.573 1.00 92.81 87 LYS A C 1
ATOM 711 O O . LYS A 1 87 ? -7.553 -7.585 0.846 1.00 92.81 87 LYS A O 1
ATOM 716 N N . LEU A 1 88 ? -8.288 -9.139 -0.595 1.00 90.94 88 LEU A N 1
ATOM 717 C CA . LEU A 1 88 ? -7.399 -8.745 -1.684 1.00 90.94 88 LEU A CA 1
ATOM 718 C C . LEU A 1 88 ? -7.817 -7.371 -2.221 1.00 90.94 88 LEU A C 1
ATOM 720 O O . LEU A 1 88 ? -8.988 -7.154 -2.524 1.00 90.94 88 LEU A O 1
ATOM 724 N N . ILE A 1 89 ? -6.858 -6.458 -2.383 1.00 89.94 89 ILE A N 1
ATOM 725 C CA . ILE A 1 89 ? -7.101 -5.197 -3.086 1.00 89.94 89 ILE A CA 1
ATOM 726 C C . ILE A 1 89 ? -7.221 -5.515 -4.573 1.00 89.94 89 ILE A C 1
ATOM 728 O O . ILE A 1 89 ? -6.218 -5.790 -5.242 1.00 89.94 89 ILE A O 1
ATOM 732 N N . GLU A 1 90 ? -8.446 -5.464 -5.093 1.00 83.62 90 GLU A N 1
ATOM 733 C CA . GLU A 1 90 ? -8.683 -5.648 -6.517 1.00 83.62 90 GLU A CA 1
ATOM 734 C C . GLU A 1 90 ? -7.995 -4.542 -7.315 1.00 83.62 90 GLU A C 1
ATOM 736 O O . GLU A 1 90 ? -8.131 -3.344 -7.057 1.00 83.62 90 GLU A O 1
ATOM 741 N N . ARG A 1 91 ? -7.225 -4.961 -8.315 1.00 79.56 91 ARG A N 1
ATOM 742 C CA . ARG A 1 91 ? -6.592 -4.061 -9.272 1.00 79.56 91 ARG A CA 1
ATOM 743 C C . ARG A 1 91 ? -7.125 -4.357 -10.654 1.00 79.56 91 ARG A C 1
ATOM 745 O O . ARG A 1 91 ? -7.500 -5.484 -10.979 1.00 79.56 91 ARG A O 1
ATOM 752 N N . ASN A 1 92 ? -7.122 -3.328 -11.491 1.00 81.94 92 ASN A N 1
ATOM 753 C CA . ASN A 1 92 ? -7.475 -3.493 -12.886 1.00 81.94 92 ASN A CA 1
ATOM 754 C C . ASN A 1 92 ? -6.523 -4.510 -13.534 1.00 81.94 92 ASN A C 1
ATOM 756 O O . ASN A 1 92 ? -5.324 -4.262 -13.617 1.00 81.94 92 ASN A O 1
ATOM 760 N N . LYS A 1 93 ? -7.065 -5.625 -14.036 1.00 78.56 93 LYS A N 1
ATOM 761 C CA . LYS A 1 93 ? -6.292 -6.685 -14.708 1.00 78.56 93 LYS A CA 1
ATOM 762 C C . LYS A 1 93 ? -5.525 -6.184 -15.938 1.00 78.56 93 LYS A C 1
ATOM 764 O O . LYS A 1 93 ? -4.570 -6.820 -16.358 1.00 78.56 93 LYS A O 1
ATOM 769 N N . LYS A 1 94 ? -5.937 -5.049 -16.515 1.00 83.19 94 LYS A N 1
ATOM 770 C CA . LYS A 1 94 ? -5.251 -4.386 -17.636 1.00 83.19 94 LYS A CA 1
ATOM 771 C C . LYS A 1 94 ? -4.075 -3.508 -17.193 1.00 83.19 94 LYS A C 1
ATOM 773 O O . LYS A 1 94 ? -3.307 -3.069 -18.041 1.00 83.19 94 LYS A O 1
ATOM 778 N N . ALA A 1 95 ? -3.942 -3.212 -15.900 1.00 84.69 95 ALA A N 1
ATOM 779 C CA . ALA A 1 95 ? -2.839 -2.426 -15.363 1.00 84.69 95 ALA A CA 1
ATOM 780 C C . ALA A 1 95 ? -1.708 -3.359 -14.912 1.00 84.69 95 ALA A C 1
ATOM 782 O O . ALA A 1 95 ? -1.869 -4.152 -13.986 1.00 84.69 95 ALA A O 1
ATOM 783 N N . ILE A 1 96 ? -0.547 -3.244 -15.555 1.00 84.12 96 ILE A N 1
ATOM 784 C CA . ILE A 1 96 ? 0.631 -4.047 -15.222 1.00 84.12 96 ILE A CA 1
ATOM 785 C C . ILE A 1 96 ? 1.427 -3.352 -14.117 1.00 84.12 96 ILE A C 1
ATOM 787 O O . ILE A 1 96 ? 1.825 -2.196 -14.256 1.00 84.12 96 ILE A O 1
ATOM 791 N N . SER A 1 97 ? 1.712 -4.072 -13.028 1.00 87.44 97 SER A N 1
ATOM 792 C CA . SER A 1 97 ? 2.636 -3.613 -11.989 1.00 87.44 97 SER A CA 1
ATOM 793 C C . SER A 1 97 ? 3.959 -4.368 -12.070 1.00 87.44 97 SER A C 1
ATOM 795 O O . SER A 1 97 ? 4.066 -5.511 -11.621 1.00 87.44 97 SER A O 1
ATOM 797 N N . LEU A 1 98 ? 5.003 -3.700 -12.571 1.00 88.62 98 LEU A N 1
ATOM 798 C CA . LEU A 1 98 ? 6.348 -4.283 -12.646 1.00 88.62 98 LEU A CA 1
ATOM 799 C C . LEU A 1 98 ? 6.880 -4.683 -11.265 1.00 88.62 98 LEU A C 1
ATOM 801 O O . LEU A 1 98 ? 7.557 -5.695 -11.130 1.00 88.62 98 LEU A O 1
ATOM 805 N N . LYS A 1 99 ? 6.540 -3.929 -10.212 1.00 85.94 99 LYS A N 1
ATOM 806 C CA . LYS A 1 99 ? 6.916 -4.267 -8.831 1.00 85.94 99 LYS A CA 1
ATOM 807 C C . LYS A 1 99 ? 6.328 -5.614 -8.393 1.00 85.94 99 LYS A C 1
ATOM 809 O O . LYS A 1 99 ? 7.041 -6.402 -7.780 1.00 85.94 99 LYS A O 1
ATOM 814 N N . GLN A 1 100 ? 5.061 -5.885 -8.717 1.00 84.06 100 GLN A N 1
ATOM 815 C CA . GLN A 1 100 ? 4.421 -7.160 -8.378 1.00 84.06 100 GLN A CA 1
ATOM 816 C C . GLN A 1 100 ? 4.985 -8.311 -9.201 1.00 84.06 100 GLN A C 1
ATOM 818 O O . GLN A 1 100 ? 5.288 -9.355 -8.639 1.00 84.06 100 GLN A O 1
ATOM 823 N N . LEU A 1 101 ? 5.172 -8.110 -10.508 1.00 87.69 101 LEU A N 1
ATOM 824 C CA . LEU A 1 101 ? 5.755 -9.132 -11.378 1.00 87.69 101 LEU A CA 1
ATOM 825 C C . LEU A 1 101 ? 7.156 -9.525 -10.912 1.00 87.69 101 LEU A C 1
ATOM 827 O O . LEU A 1 101 ? 7.446 -10.709 -10.795 1.00 87.69 101 LEU A O 1
ATOM 831 N N . LYS A 1 102 ? 7.981 -8.546 -10.526 1.00 89.19 102 LYS A N 1
ATOM 832 C CA . LYS A 1 102 ? 9.292 -8.807 -9.920 1.00 89.19 102 LYS A CA 1
ATOM 833 C C . LYS A 1 102 ? 9.198 -9.569 -8.599 1.00 89.19 102 LYS A C 1
ATOM 835 O O . LYS A 1 102 ? 10.059 -10.396 -8.327 1.00 89.19 102 LYS A O 1
ATOM 840 N N . ALA A 1 103 ? 8.183 -9.299 -7.779 1.00 85.50 103 ALA A N 1
ATOM 841 C CA . ALA A 1 103 ? 7.974 -10.009 -6.518 1.00 85.50 103 ALA A CA 1
ATOM 842 C C . ALA A 1 103 ? 7.475 -11.452 -6.720 1.00 85.50 103 ALA A C 1
ATOM 844 O O . ALA A 1 103 ? 7.874 -12.328 -5.962 1.00 85.50 103 ALA A O 1
ATOM 845 N N . LYS A 1 104 ? 6.631 -11.699 -7.731 1.00 83.69 104 LYS A N 1
ATOM 846 C CA . LYS A 1 104 ? 6.054 -13.022 -8.029 1.00 83.69 104 LYS A CA 1
ATOM 847 C C . LYS A 1 104 ? 6.987 -13.913 -8.846 1.00 83.69 104 LYS A C 1
ATOM 849 O O . LYS A 1 104 ? 7.219 -15.058 -8.482 1.00 83.69 104 LYS A O 1
ATOM 854 N N . ASN A 1 105 ? 7.521 -13.377 -9.938 1.00 84.94 105 ASN A N 1
ATOM 855 C CA . ASN A 1 105 ? 8.243 -14.139 -10.960 1.00 84.94 105 ASN A CA 1
ATOM 856 C C . ASN A 1 105 ? 9.760 -13.905 -10.901 1.00 84.94 105 ASN A C 1
ATOM 858 O O . ASN A 1 105 ? 10.522 -14.568 -11.600 1.00 84.94 105 ASN A O 1
ATOM 862 N N . GLY A 1 106 ? 10.211 -12.954 -10.079 1.00 85.50 106 GLY A N 1
ATOM 863 C CA . GLY A 1 106 ? 11.603 -12.529 -10.046 1.00 85.50 106 GLY A CA 1
ATOM 864 C C . GLY A 1 106 ? 11.978 -11.634 -11.229 1.00 85.50 106 GLY A C 1
ATOM 865 O O . GLY A 1 106 ? 11.141 -11.125 -11.974 1.00 85.50 106 GLY A O 1
ATOM 866 N N . VAL A 1 107 ? 13.281 -11.410 -11.378 1.00 91.44 107 VAL A N 1
ATOM 867 C CA . VAL A 1 107 ? 13.869 -10.669 -12.499 1.00 91.44 107 VAL A CA 1
ATOM 868 C C . VAL A 1 107 ? 14.737 -11.646 -13.277 1.00 91.44 107 VAL A C 1
ATOM 870 O O . VAL A 1 107 ? 15.646 -12.232 -12.690 1.00 91.44 107 VAL A O 1
ATOM 873 N N . LEU A 1 108 ? 14.489 -11.799 -14.580 1.00 91.56 108 LEU A N 1
ATOM 874 C CA . LEU A 1 108 ? 15.249 -12.719 -15.433 1.00 91.56 108 LEU A CA 1
ATOM 875 C C . LEU A 1 108 ? 16.717 -12.298 -15.528 1.00 91.56 108 LEU A C 1
ATOM 877 O O . LEU A 1 108 ? 17.623 -13.125 -15.457 1.00 91.56 108 LEU A O 1
ATOM 881 N N . LYS A 1 109 ? 16.957 -10.991 -15.677 1.00 91.62 109 LYS A N 1
ATOM 882 C CA . LYS A 1 109 ? 18.301 -10.412 -15.733 1.00 91.62 109 LYS A CA 1
ATOM 883 C C . LYS A 1 109 ? 18.283 -8.948 -15.322 1.00 91.62 109 LYS A C 1
ATOM 885 O O . LYS A 1 109 ? 17.338 -8.230 -15.631 1.00 91.62 109 LYS A O 1
ATOM 890 N N . LYS A 1 110 ? 19.332 -8.481 -14.648 1.00 93.62 110 LYS A N 1
ATOM 891 C CA . LYS A 1 110 ? 19.472 -7.071 -14.263 1.00 93.62 110 LYS A CA 1
ATOM 892 C C . LYS A 1 110 ? 20.909 -6.590 -14.370 1.00 93.62 110 LYS A C 1
ATOM 894 O O . LYS A 1 110 ? 21.838 -7.363 -14.145 1.00 93.62 110 LYS A O 1
ATOM 899 N N . ASN A 1 111 ? 21.070 -5.302 -14.634 1.00 92.94 111 ASN A N 1
ATOM 900 C CA . ASN A 1 111 ? 22.316 -4.570 -14.437 1.00 92.94 111 ASN A CA 1
ATOM 901 C C . ASN A 1 111 ? 22.024 -3.209 -13.778 1.00 92.94 111 ASN A C 1
ATOM 903 O O . ASN A 1 111 ? 20.951 -3.020 -13.206 1.00 92.94 111 ASN A O 1
ATOM 907 N N . SER A 1 112 ? 22.981 -2.279 -13.814 1.00 90.62 112 SER A N 1
ATOM 908 C CA . SER A 1 112 ? 22.847 -0.947 -13.209 1.00 90.62 112 SER A CA 1
ATOM 909 C C . SER A 1 112 ? 21.827 -0.029 -13.889 1.00 90.62 112 SER A C 1
ATOM 911 O O . SER A 1 112 ? 21.450 0.966 -13.280 1.00 90.62 112 SER A O 1
ATOM 913 N N . GLY 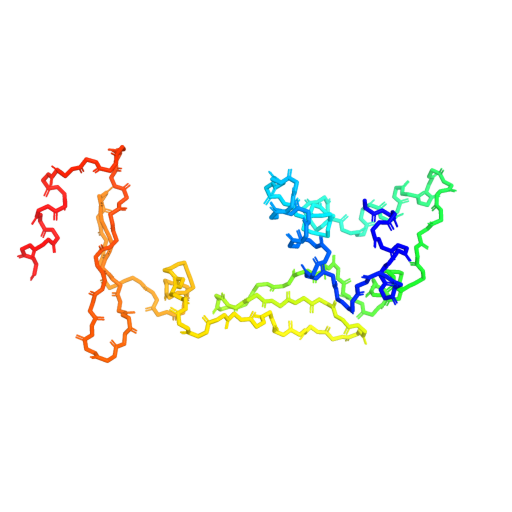A 1 113 ? 21.422 -0.325 -15.128 1.00 88.81 113 GLY A N 1
ATOM 914 C CA . GLY A 1 113 ? 20.566 0.553 -15.929 1.00 88.81 113 GLY A CA 1
ATOM 915 C C . GLY A 1 11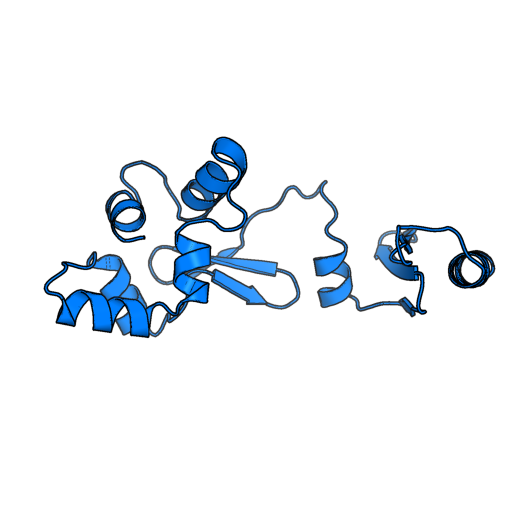3 ? 19.223 -0.031 -16.326 1.00 88.81 113 GLY A C 1
ATOM 916 O O . GLY A 1 113 ? 18.311 0.726 -16.660 1.00 88.81 113 GLY A O 1
ATOM 917 N N . ALA A 1 114 ? 19.091 -1.359 -16.325 1.00 93.19 114 ALA A N 1
ATOM 918 C CA . ALA A 1 114 ? 17.863 -2.015 -16.736 1.00 93.19 114 ALA A CA 1
ATOM 919 C C . ALA A 1 114 ? 17.609 -3.369 -16.060 1.00 93.19 114 ALA A C 1
ATOM 921 O O . ALA A 1 114 ? 18.487 -4.011 -15.468 1.00 93.19 114 ALA A O 1
ATOM 922 N N . SER A 1 115 ? 16.358 -3.814 -16.140 1.00 93.75 115 SER A N 1
ATOM 923 C CA . SER A 1 115 ? 15.896 -5.118 -15.667 1.00 93.75 115 SER A CA 1
ATOM 924 C C . SER A 1 115 ? 14.964 -5.765 -16.682 1.00 93.75 115 SER A C 1
ATOM 926 O O . SER A 1 115 ? 14.035 -5.135 -17.171 1.00 93.75 115 SER A O 1
ATOM 928 N N . LEU A 1 116 ? 15.231 -7.029 -16.999 1.00 93.56 116 LEU A N 1
ATOM 929 C CA . LEU A 1 116 ? 14.437 -7.851 -17.901 1.00 93.56 116 LEU A CA 1
ATOM 930 C C . LEU A 1 116 ? 13.462 -8.695 -17.077 1.00 93.56 116 LEU A C 1
ATOM 932 O O . LEU A 1 116 ? 13.879 -9.452 -16.194 1.00 93.56 116 LEU A O 1
ATOM 936 N N . ILE A 1 117 ? 12.173 -8.537 -17.345 1.00 93.75 117 ILE A N 1
ATOM 937 C CA . ILE A 1 117 ? 11.066 -9.106 -16.574 1.00 93.75 117 ILE A CA 1
ATOM 938 C C . ILE A 1 117 ? 10.151 -9.858 -17.540 1.00 93.75 117 ILE A C 1
ATOM 940 O O . ILE A 1 117 ? 9.848 -9.351 -18.618 1.00 93.75 117 ILE A O 1
ATOM 944 N N . ASP A 1 118 ? 9.696 -11.045 -17.151 1.00 90.62 118 ASP A N 1
ATOM 945 C CA . ASP A 1 118 ? 8.689 -11.794 -17.903 1.00 90.62 118 ASP A CA 1
ATOM 946 C C . ASP A 1 118 ? 7.283 -11.251 -17.607 1.00 90.62 118 ASP A C 1
ATOM 948 O O . ASP A 1 118 ? 6.876 -11.184 -16.440 1.00 90.62 118 ASP A O 1
ATOM 952 N N . LEU A 1 119 ? 6.554 -10.842 -18.650 1.00 88.88 119 LEU A N 1
ATOM 953 C CA . LEU A 1 119 ? 5.156 -10.415 -18.539 1.00 88.88 119 LEU A CA 1
ATOM 954 C C . LEU A 1 119 ? 4.167 -11.576 -18.729 1.00 88.88 119 LEU A C 1
ATOM 956 O O . LEU A 1 119 ? 2.976 -11.388 -18.485 1.00 88.88 119 LEU A O 1
ATOM 960 N N . GLY A 1 120 ? 4.644 -12.754 -19.136 1.00 85.12 120 GLY A N 1
ATOM 961 C CA . GLY A 1 120 ? 3.820 -13.862 -19.605 1.00 85.12 120 GLY A CA 1
ATOM 962 C C . GLY A 1 120 ? 3.578 -13.809 -21.115 1.00 85.12 120 GLY A C 1
ATOM 963 O O . GLY A 1 120 ? 4.022 -12.896 -21.809 1.00 85.12 120 GLY A O 1
ATOM 964 N N . ASP A 1 121 ? 2.891 -14.829 -21.636 1.00 85.62 121 ASP A N 1
ATOM 965 C CA . ASP A 1 121 ? 2.497 -14.954 -23.051 1.00 85.62 121 ASP A CA 1
ATOM 966 C C . ASP A 1 121 ? 3.650 -14.809 -24.066 1.00 85.62 121 ASP A C 1
ATOM 968 O O . ASP A 1 121 ? 3.453 -14.409 -25.213 1.00 85.62 121 ASP A O 1
ATOM 972 N N . GLY A 1 122 ? 4.877 -15.141 -23.650 1.00 87.19 122 GLY A N 1
ATOM 973 C CA . GLY A 1 122 ? 6.079 -14.993 -24.475 1.00 87.19 122 GLY A CA 1
ATOM 974 C C . GLY A 1 122 ? 6.543 -13.542 -24.654 1.00 87.19 122 GLY A C 1
ATOM 975 O O . GLY A 1 122 ? 7.340 -13.269 -25.551 1.00 87.19 122 GLY A O 1
ATOM 976 N N . ILE A 1 123 ? 6.060 -12.613 -23.823 1.00 90.75 123 ILE A N 1
ATOM 977 C CA . ILE A 1 123 ? 6.394 -11.188 -23.874 1.00 90.75 123 ILE A CA 1
ATOM 978 C C . ILE A 1 123 ? 7.357 -10.833 -22.738 1.00 90.75 123 ILE A C 1
ATOM 980 O O . ILE A 1 123 ? 7.061 -11.020 -21.558 1.00 90.75 123 ILE A O 1
ATOM 984 N N . LEU A 1 124 ? 8.491 -10.226 -23.092 1.00 91.94 124 LEU A N 1
ATOM 985 C CA . LEU A 1 124 ? 9.453 -9.687 -22.131 1.00 91.94 124 LEU A CA 1
ATOM 986 C C . LEU A 1 124 ? 9.349 -8.162 -22.029 1.00 91.94 124 LEU A C 1
ATOM 988 O O . LEU A 1 124 ? 9.206 -7.458 -23.027 1.00 91.94 124 LEU A O 1
ATOM 992 N N . CYS A 1 125 ? 9.476 -7.647 -20.808 1.00 92.81 125 CYS A N 1
ATOM 993 C CA . CYS A 1 125 ? 9.588 -6.226 -20.507 1.00 92.81 125 CYS A CA 1
ATOM 994 C C . CYS A 1 125 ? 11.020 -5.879 -20.111 1.00 92.81 125 CYS A C 1
ATOM 996 O O . CYS A 1 125 ? 11.574 -6.469 -19.183 1.00 92.81 125 CYS A O 1
ATOM 998 N N . LEU A 1 126 ? 11.596 -4.882 -20.779 1.00 93.00 126 LEU A N 1
ATOM 999 C CA . LEU A 1 126 ? 12.858 -4.274 -20.381 1.00 93.00 126 LEU A CA 1
ATOM 1000 C C . LEU A 1 126 ? 12.573 -2.951 -19.653 1.00 93.00 126 LEU A C 1
ATOM 1002 O O . LEU A 1 126 ? 12.254 -1.941 -20.273 1.00 93.00 126 LEU A O 1
ATOM 1006 N N . GLU A 1 127 ? 12.658 -2.974 -18.326 1.00 93.19 127 GLU A N 1
ATOM 1007 C CA . GLU A 1 127 ? 12.470 -1.812 -17.453 1.00 93.19 127 GLU A CA 1
ATOM 1008 C C . GLU A 1 127 ? 13.769 -1.005 -17.364 1.00 93.19 127 GLU A C 1
ATOM 1010 O O . GLU A 1 127 ? 14.799 -1.546 -16.962 1.00 93.19 127 GLU A O 1
ATOM 1015 N N . PHE A 1 128 ? 13.721 0.288 -17.692 1.00 93.75 128 PHE A N 1
ATOM 1016 C CA . PHE A 1 128 ? 14.849 1.209 -17.528 1.00 93.75 128 PHE A CA 1
ATOM 1017 C C . PHE A 1 128 ? 14.792 1.901 -16.169 1.00 93.75 128 PHE A C 1
ATOM 1019 O O . PHE A 1 128 ? 13.747 2.396 -15.754 1.00 93.75 128 PHE A O 1
ATOM 1026 N N . HIS A 1 129 ? 15.933 1.952 -15.488 1.00 91.25 129 HIS A N 1
ATOM 1027 C CA . HIS A 1 129 ? 16.079 2.605 -14.183 1.00 91.25 129 HIS A CA 1
ATOM 1028 C C . HIS A 1 129 ? 17.462 3.246 -13.997 1.00 91.25 129 HIS A C 1
ATOM 1030 O O . HIS A 1 129 ? 17.890 3.522 -12.876 1.00 91.25 129 HIS A O 1
ATOM 1036 N N . SER A 1 130 ? 18.153 3.523 -15.106 1.00 90.75 130 SER A N 1
ATOM 1037 C CA . SER A 1 130 ? 19.406 4.272 -15.107 1.00 90.75 130 SER A CA 1
ATOM 1038 C C . SER A 1 130 ? 19.218 5.679 -14.528 1.00 90.75 130 SER A C 1
ATOM 1040 O O . SER A 1 130 ? 18.120 6.247 -14.494 1.00 90.75 130 SER A O 1
ATOM 1042 N N . LYS A 1 131 ? 20.320 6.284 -14.073 1.00 87.06 131 LYS A N 1
ATOM 1043 C CA . LYS A 1 131 ? 20.291 7.643 -13.524 1.00 87.06 131 LYS A CA 1
ATOM 1044 C C . LYS A 1 131 ? 19.698 8.611 -14.552 1.00 87.06 131 LYS A C 1
ATOM 1046 O O . LYS A 1 131 ? 20.181 8.702 -15.679 1.00 87.06 131 LYS A O 1
ATOM 1051 N N . SER A 1 132 ? 18.656 9.332 -14.141 1.00 85.81 132 SER A N 1
ATOM 1052 C CA . SER A 1 132 ? 17.903 10.261 -14.996 1.00 85.81 132 SER A CA 1
ATOM 1053 C C . SER A 1 132 ? 17.292 9.617 -16.252 1.00 85.81 132 SER A C 1
ATOM 1055 O O . SER A 1 132 ? 17.038 10.324 -17.223 1.00 85.81 132 SER A O 1
ATOM 1057 N N . ASN A 1 133 ? 17.063 8.298 -16.249 1.00 82.81 133 ASN A N 1
ATOM 1058 C CA . ASN A 1 133 ? 16.577 7.523 -17.397 1.00 82.81 133 ASN A CA 1
ATOM 1059 C C . ASN A 1 133 ? 17.447 7.680 -18.661 1.00 82.81 133 ASN A C 1
ATOM 1061 O O . ASN A 1 133 ? 16.948 7.616 -19.785 1.00 82.81 133 ASN A O 1
ATOM 1065 N N . ALA A 1 134 ? 18.752 7.917 -18.494 1.00 87.50 134 ALA A N 1
ATOM 1066 C CA . ALA A 1 134 ? 19.683 8.063 -19.607 1.00 87.50 134 ALA A CA 1
ATOM 1067 C C . ALA A 1 134 ? 19.921 6.723 -20.321 1.00 87.50 134 ALA A C 1
ATOM 1069 O O . ALA A 1 134 ? 20.184 5.707 -19.676 1.00 87.50 134 ALA A O 1
ATOM 1070 N N . ILE A 1 135 ? 19.893 6.724 -21.656 1.00 87.94 135 ILE A N 1
ATOM 1071 C CA . ILE A 1 135 ? 20.209 5.540 -22.466 1.00 87.94 135 ILE A CA 1
ATOM 1072 C C . ILE A 1 135 ? 21.728 5.422 -22.593 1.00 87.94 135 ILE A C 1
ATOM 1074 O O . ILE A 1 135 ? 22.348 6.078 -23.429 1.00 87.94 135 ILE A O 1
ATOM 1078 N N . GLY A 1 136 ? 22.321 4.619 -21.713 1.00 87.50 136 GLY A N 1
ATOM 1079 C CA . GLY A 1 136 ? 23.754 4.362 -21.659 1.00 87.50 136 GLY A CA 1
ATOM 1080 C C . GLY A 1 136 ? 24.150 2.979 -22.173 1.00 87.50 136 GLY A C 1
ATOM 1081 O O . GLY A 1 136 ? 23.343 2.202 -22.697 1.00 87.50 136 GLY A O 1
ATOM 1082 N N . MET A 1 137 ? 25.436 2.667 -21.998 1.00 89.75 137 MET A N 1
ATOM 1083 C CA . MET A 1 137 ? 26.015 1.396 -22.436 1.00 89.75 137 MET A CA 1
ATOM 1084 C C . MET A 1 137 ? 25.396 0.201 -21.693 1.00 89.75 137 MET A C 1
ATOM 1086 O O . MET A 1 137 ? 25.153 -0.847 -22.283 1.00 89.75 137 MET A O 1
ATOM 1090 N N . ASP A 1 138 ? 25.055 0.398 -20.423 1.00 88.31 138 ASP A N 1
ATOM 1091 C CA . ASP A 1 138 ? 24.294 -0.521 -19.581 1.00 88.31 138 ASP A CA 1
ATOM 1092 C C . ASP A 1 138 ? 22.954 -0.933 -20.209 1.00 88.31 138 ASP A C 1
ATOM 1094 O O . ASP A 1 138 ? 22.644 -2.123 -20.274 1.00 88.31 138 ASP A O 1
ATOM 1098 N N . ILE A 1 139 ? 22.180 0.013 -20.737 1.00 89.94 139 ILE A N 1
ATOM 1099 C CA . ILE A 1 139 ? 20.910 -0.300 -21.403 1.00 89.94 139 ILE A CA 1
ATOM 1100 C C . ILE A 1 139 ? 21.158 -1.002 -22.742 1.00 89.94 139 ILE A C 1
ATOM 1102 O O . ILE A 1 139 ? 20.541 -2.030 -23.021 1.00 89.94 139 ILE A O 1
ATOM 1106 N N . THR A 1 140 ? 22.101 -0.519 -23.556 1.00 89.44 140 THR A N 1
ATOM 1107 C CA . THR A 1 140 ? 22.397 -1.153 -24.858 1.00 89.44 140 THR A CA 1
ATOM 1108 C C . THR A 1 140 ? 22.899 -2.594 -24.735 1.00 89.44 140 THR A C 1
ATOM 1110 O O . THR A 1 140 ? 22.573 -3.426 -25.578 1.00 89.44 140 THR A O 1
ATOM 1113 N N . GLN A 1 141 ? 23.639 -2.928 -23.675 1.00 90.12 141 GLN A N 1
ATOM 1114 C CA . GLN A 1 141 ? 24.059 -4.306 -23.397 1.00 90.12 141 GLN A CA 1
ATOM 1115 C C . GLN A 1 141 ? 22.877 -5.227 -23.088 1.00 90.12 141 GLN A C 1
ATOM 1117 O O . GLN A 1 141 ? 22.938 -6.413 -23.390 1.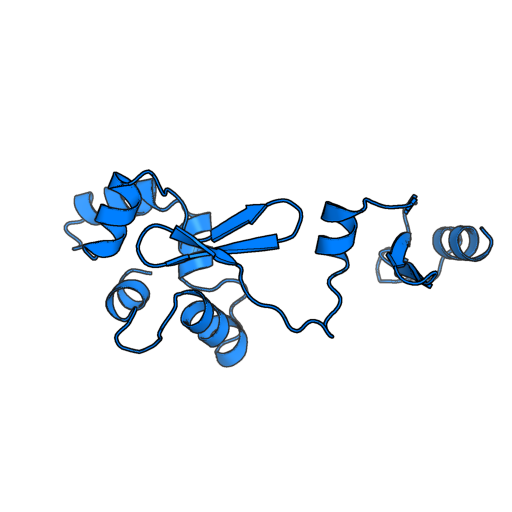00 90.12 141 GLN A O 1
ATOM 1122 N N . MET A 1 142 ? 21.811 -4.694 -22.489 1.00 90.81 142 MET A N 1
ATOM 1123 C CA . MET A 1 142 ? 20.604 -5.462 -22.182 1.00 90.81 142 MET A CA 1
ATOM 1124 C C . MET A 1 142 ? 19.699 -5.641 -23.401 1.00 90.81 142 MET A C 1
ATOM 1126 O O . MET A 1 142 ? 19.013 -6.650 -23.483 1.00 90.81 142 MET A O 1
ATOM 1130 N N . ILE A 1 143 ? 19.705 -4.692 -24.342 1.00 88.56 143 ILE A N 1
ATOM 1131 C CA . ILE A 1 143 ? 18.962 -4.805 -25.609 1.00 88.56 143 ILE A CA 1
ATOM 1132 C C . ILE A 1 143 ? 19.591 -5.859 -26.530 1.00 88.56 143 ILE A C 1
ATOM 1134 O O . ILE A 1 143 ? 18.873 -6.576 -27.212 1.00 88.56 143 ILE A O 1
ATOM 1138 N N . ASN A 1 144 ? 20.923 -5.947 -26.551 1.00 85.12 144 ASN A N 1
ATOM 1139 C CA . ASN A 1 144 ? 21.668 -6.897 -27.388 1.00 85.12 144 ASN A CA 1
ATOM 1140 C C . ASN A 1 144 ? 21.863 -8.276 -26.732 1.00 85.12 144 ASN A C 1
ATOM 1142 O O . ASN A 1 144 ? 22.735 -9.035 -27.159 1.00 85.12 144 ASN A O 1
ATOM 1146 N N . TYR A 1 145 ? 21.129 -8.557 -25.656 1.00 70.88 145 TYR A N 1
ATOM 1147 C CA . TYR A 1 145 ? 21.138 -9.856 -24.993 1.00 70.88 145 TYR A CA 1
ATOM 1148 C C . TYR A 1 145 ? 20.216 -10.834 -25.720 1.00 70.88 145 TYR A C 1
ATOM 1150 O O . TYR A 1 145 ? 20.663 -11.984 -25.922 1.00 70.88 145 TYR A O 1
#

Secondary structure (DSSP, 8-state):
-HHHHHSBTTTBSSHHHHHHHHHHHH--SS-HHHHHHHH-HHHHHHHHHHTT----HHHHHHHHTT---SEEEETTEEEEEETTEEEE----TTS--HHHHHHHH--SEE-SSEEEEEEETTEEEEEE-SGGG---HHHHHHHT-

Sequence (145 aa):
LLYSAKLHKEIADDIVAIDQAMKWGFGWEQGPFEVWDAIGVEKSVQKMEENGVVVPTWVKEMLEKGFTTFYKHDNGDSYYYDNGEYKLIERNKKAISLKQLKAKNGVLKKNSGASLIDLGDGILCLEFHSKSNAIGMDITQMINY